Protein AF-A0A3M0L9A2-F1 (afdb_monomer_lite)

Sequence (117 aa):
MEDREAIRGSQYGFNKGKSCLTNPVSFYDEVAPSVDKGRSTDVIHLDFCKAFDMVLYNILLSKLERDGFDGWMRKAKFHTELHLDRSKNFQFLRFKRSRRKEFRPNIPLAHWIY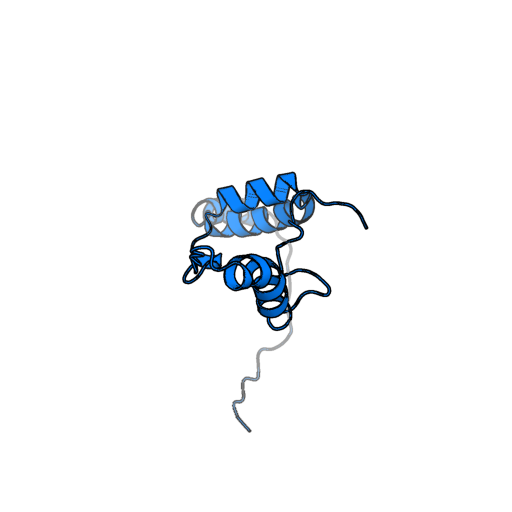NGL

Secondary structure (DSSP, 8-state):
----TTS-TT--TT-TT--TTHHHHHHHHHHHHHHHTT----------TTHHHHS-HHHHHHHHHHTT-HHHHHHHHHHHHHHH-TTTHHHHHHHHTT-------------------

Structure (mmCIF, N/CA/C/O backbone):
data_AF-A0A3M0L9A2-F1
#
_entry.id   AF-A0A3M0L9A2-F1
#
loop_
_atom_site.group_PDB
_atom_site.id
_atom_site.type_symbol
_atom_site.label_atom_id
_atom_site.label_alt_id
_atom_site.label_comp_id
_atom_site.label_asym_id
_atom_site.label_entity_id
_atom_site.label_seq_id
_atom_site.pdbx_PDB_ins_code
_atom_site.Cartn_x
_atom_site.Cartn_y
_atom_site.Cartn_z
_atom_site.occupancy
_atom_site.B_iso_or_equiv
_atom_site.auth_seq_id
_atom_site.auth_comp_id
_atom_site.auth_asym_id
_atom_site.auth_atom_id
_atom_site.pdbx_PDB_model_num
ATOM 1 N N . MET A 1 1 ? 3.288 19.372 -1.949 1.00 42.12 1 MET A N 1
ATOM 2 C CA . MET A 1 1 ? 3.560 18.015 -2.462 1.00 42.12 1 MET A CA 1
ATOM 3 C C . MET A 1 1 ? 2.670 17.858 -3.672 1.00 42.12 1 MET A C 1
ATOM 5 O O . MET A 1 1 ? 1.504 18.197 -3.560 1.00 42.12 1 MET A O 1
ATOM 9 N N . GLU A 1 2 ? 3.236 17.516 -4.823 1.00 46.81 2 GLU A N 1
ATOM 10 C CA . GLU A 1 2 ? 2.477 17.374 -6.070 1.00 46.81 2 GLU A CA 1
ATOM 11 C C . GLU A 1 2 ? 1.545 16.165 -5.952 1.00 46.81 2 GLU A C 1
ATOM 13 O O . GLU A 1 2 ? 2.016 15.054 -5.691 1.00 46.81 2 GLU A O 1
ATOM 18 N N . ASP A 1 3 ? 0.241 16.386 -6.120 1.00 48.38 3 ASP A N 1
ATOM 19 C CA . ASP A 1 3 ? -0.756 15.323 -6.228 1.00 48.38 3 ASP A CA 1
ATOM 20 C C . ASP A 1 3 ? -0.497 14.545 -7.520 1.00 48.38 3 ASP A C 1
ATOM 22 O O . ASP A 1 3 ? -0.941 14.903 -8.609 1.00 48.38 3 ASP A O 1
ATOM 26 N N . ARG A 1 4 ? 0.290 13.476 -7.409 1.00 58.16 4 ARG A N 1
ATOM 27 C CA . ARG A 1 4 ? 0.419 12.479 -8.468 1.00 58.16 4 ARG A CA 1
ATOM 28 C C . ARG A 1 4 ? -0.804 11.577 -8.381 1.00 58.16 4 ARG A C 1
ATOM 30 O O . ARG A 1 4 ? -0.901 10.775 -7.455 1.00 58.16 4 ARG A O 1
ATOM 37 N N . GLU A 1 5 ? -1.699 11.675 -9.362 1.00 63.25 5 GLU A N 1
ATOM 38 C CA . GLU A 1 5 ? -2.941 10.884 -9.461 1.00 63.25 5 GLU A CA 1
ATOM 39 C C . GLU A 1 5 ? -2.728 9.356 -9.352 1.00 63.25 5 GLU A C 1
ATOM 41 O O . GLU A 1 5 ? -3.670 8.608 -9.098 1.00 63.25 5 GLU A O 1
ATOM 46 N N . ALA A 1 6 ? -1.490 8.875 -9.512 1.00 71.44 6 ALA A N 1
ATOM 47 C CA . ALA A 1 6 ? -1.130 7.462 -9.464 1.00 71.44 6 ALA A CA 1
ATOM 48 C C . ALA A 1 6 ? -1.230 6.802 -8.069 1.00 71.44 6 ALA A C 1
ATOM 50 O O . ALA A 1 6 ? -1.427 5.588 -8.004 1.00 71.44 6 ALA A O 1
ATOM 51 N N . ILE A 1 7 ? -1.087 7.545 -6.958 1.00 82.06 7 ILE A N 1
ATOM 52 C CA . ILE A 1 7 ? -1.048 6.967 -5.596 1.00 82.06 7 ILE A CA 1
ATOM 53 C C . ILE A 1 7 ? -2.279 7.395 -4.798 1.00 82.06 7 ILE A C 1
ATOM 55 O O . ILE A 1 7 ? -2.430 8.557 -4.428 1.00 82.06 7 ILE A O 1
ATOM 59 N N . ARG A 1 8 ? -3.145 6.432 -4.459 1.00 87.12 8 ARG A N 1
ATOM 60 C CA . ARG A 1 8 ? -4.359 6.711 -3.678 1.00 87.12 8 ARG A CA 1
ATOM 61 C C . ARG A 1 8 ? -4.036 6.933 -2.199 1.00 87.12 8 ARG A C 1
ATOM 63 O O . ARG A 1 8 ? -3.169 6.274 -1.630 1.00 87.12 8 ARG A O 1
ATOM 70 N N . GLY A 1 9 ? -4.817 7.786 -1.533 1.00 87.50 9 GLY A N 1
ATOM 71 C CA . GLY A 1 9 ? -4.701 8.047 -0.093 1.00 87.50 9 GLY A CA 1
ATOM 72 C C . GLY A 1 9 ? -4.829 6.797 0.793 1.00 87.50 9 GLY A C 1
ATOM 73 O O . GLY A 1 9 ? -4.213 6.744 1.849 1.00 87.50 9 GLY A O 1
ATOM 74 N N . SER A 1 10 ? -5.524 5.749 0.352 1.00 88.38 10 SER A N 1
ATOM 75 C CA . SER A 1 10 ? -5.608 4.478 1.090 1.00 88.38 10 SER A CA 1
ATOM 76 C C . SER A 1 10 ? -4.405 3.547 0.867 1.00 88.38 10 SER A C 1
ATOM 78 O O . SER A 1 10 ? -4.360 2.464 1.437 1.00 88.38 10 SER A O 1
ATOM 80 N N . GLN A 1 11 ? -3.448 3.896 -0.003 1.00 90.50 11 GLN A N 1
ATOM 81 C CA . GLN A 1 11 ? -2.273 3.065 -0.261 1.00 90.50 11 GLN A CA 1
ATOM 82 C C . GLN A 1 11 ? -1.214 3.289 0.824 1.00 90.50 11 GLN A C 1
ATOM 84 O O . GLN A 1 11 ? -0.645 4.379 0.940 1.00 90.50 11 GLN A O 1
ATOM 89 N N . TYR A 1 12 ? -0.941 2.232 1.592 1.00 91.75 12 TYR A N 1
ATOM 90 C CA . TYR A 1 12 ? 0.086 2.219 2.637 1.00 91.75 12 TYR A CA 1
ATOM 91 C C . TYR A 1 12 ? 1.439 1.705 2.140 1.00 91.75 12 TYR A C 1
ATOM 93 O O . TYR A 1 12 ? 2.480 2.225 2.537 1.00 91.75 12 TYR A O 1
ATOM 101 N N . GLY A 1 13 ? 1.436 0.712 1.247 1.00 90.44 13 GLY A N 1
ATOM 102 C CA . GLY A 1 13 ? 2.660 0.169 0.661 1.00 90.44 13 GLY A CA 1
ATOM 103 C C . GLY A 1 13 ? 3.372 1.195 -0.220 1.00 90.44 13 GLY A C 1
ATOM 104 O O . GLY A 1 13 ? 2.736 1.855 -1.041 1.00 90.44 13 GLY A O 1
ATOM 105 N N . PHE A 1 14 ? 4.694 1.296 -0.069 1.00 86.19 14 PHE A N 1
ATOM 106 C CA . PHE A 1 14 ? 5.557 2.197 -0.846 1.00 86.19 14 PHE A CA 1
ATOM 107 C C . PHE A 1 14 ? 5.187 3.688 -0.742 1.00 86.19 14 PHE A C 1
ATOM 109 O O . PHE A 1 14 ? 5.507 4.467 -1.637 1.00 86.19 14 PHE A O 1
ATOM 116 N N . ASN A 1 15 ? 4.537 4.101 0.353 1.00 88.31 15 ASN A N 1
ATOM 117 C CA . ASN A 1 15 ? 4.154 5.491 0.587 1.00 88.31 15 ASN A CA 1
ATOM 118 C C . ASN A 1 15 ? 4.879 6.069 1.812 1.00 88.31 15 ASN A C 1
ATOM 120 O O . ASN A 1 15 ? 5.018 5.414 2.846 1.00 88.31 15 ASN A O 1
ATOM 124 N N . LYS A 1 16 ? 5.365 7.309 1.708 1.00 88.00 16 LYS A N 1
ATOM 125 C CA . LYS A 1 16 ? 6.131 7.949 2.783 1.00 88.00 16 LYS A CA 1
ATOM 126 C C . LYS A 1 16 ? 5.220 8.229 3.980 1.00 88.00 16 LYS A C 1
ATOM 128 O O . LYS A 1 16 ? 4.131 8.768 3.825 1.00 88.00 16 LYS A O 1
ATOM 133 N N . GLY A 1 17 ? 5.691 7.900 5.183 1.00 89.62 17 GLY A N 1
ATOM 134 C CA . GLY A 1 17 ? 4.941 8.140 6.423 1.00 89.62 17 GLY A CA 1
ATOM 135 C C . GLY A 1 17 ? 3.805 7.146 6.681 1.00 89.62 17 GLY A C 1
ATOM 136 O O . GLY A 1 17 ? 3.100 7.282 7.675 1.00 89.62 17 GLY A O 1
ATOM 137 N N . LYS A 1 18 ? 3.645 6.128 5.828 1.00 91.81 18 LYS A N 1
ATOM 138 C CA . LYS A 1 18 ? 2.720 5.009 6.024 1.00 91.81 18 LYS A CA 1
ATOM 139 C C . LYS A 1 18 ? 3.511 3.720 6.186 1.00 91.81 18 LYS A C 1
ATOM 141 O O . LYS A 1 18 ? 4.548 3.542 5.553 1.00 91.81 18 LYS A O 1
ATOM 146 N N . SER A 1 19 ? 3.057 2.842 7.073 1.00 91.88 19 SER A N 1
ATOM 147 C CA . SER A 1 19 ? 3.767 1.610 7.408 1.00 91.88 19 SER A CA 1
ATOM 148 C C . SER A 1 19 ? 2.815 0.423 7.470 1.00 91.88 19 SER A C 1
ATOM 150 O O . SER A 1 19 ? 1.597 0.578 7.559 1.00 91.88 19 SER A O 1
ATOM 152 N N . CYS A 1 20 ? 3.380 -0.785 7.472 1.00 88.50 20 CYS A N 1
ATOM 153 C CA . CYS A 1 20 ? 2.605 -2.008 7.673 1.00 88.50 20 CYS A CA 1
ATOM 154 C C . CYS A 1 20 ? 1.905 -2.042 9.040 1.00 88.50 20 CYS A C 1
ATOM 156 O O . CYS A 1 20 ? 0.898 -2.726 9.173 1.00 88.50 20 CYS A O 1
ATOM 158 N N . LEU A 1 21 ? 2.413 -1.302 10.035 1.00 90.38 21 LEU A N 1
ATOM 159 C CA . LEU A 1 21 ? 1.804 -1.199 11.363 1.00 90.38 21 LEU A CA 1
ATOM 160 C C . LEU A 1 21 ? 0.630 -0.218 11.387 1.00 90.38 21 LEU A C 1
ATOM 162 O O . LEU A 1 21 ? -0.371 -0.491 12.037 1.00 90.38 21 LEU A O 1
ATOM 166 N N . THR A 1 22 ? 0.727 0.911 10.678 1.00 93.56 22 THR A N 1
ATOM 167 C CA . THR A 1 22 ? -0.349 1.916 10.668 1.00 93.56 22 THR A CA 1
ATOM 168 C C . THR A 1 22 ? -1.501 1.553 9.733 1.00 93.56 22 THR A C 1
ATOM 170 O O . THR A 1 22 ? -2.605 2.047 9.931 1.00 93.56 22 THR A O 1
ATOM 173 N N . ASN A 1 23 ? -1.274 0.660 8.765 1.00 91.50 23 ASN A N 1
ATOM 174 C CA . ASN A 1 23 ? -2.294 0.160 7.841 1.00 91.50 23 ASN A CA 1
ATOM 175 C C . ASN A 1 23 ? -3.490 -0.537 8.534 1.00 91.50 23 ASN A C 1
ATOM 177 O O . ASN A 1 23 ? -4.627 -0.135 8.290 1.00 91.50 23 ASN A O 1
ATOM 181 N N . PRO A 1 24 ? -3.294 -1.550 9.407 1.00 91.88 24 PRO A N 1
ATOM 182 C CA . PRO A 1 24 ? -4.414 -2.179 10.101 1.00 91.88 24 PRO A CA 1
ATOM 183 C C . PRO A 1 24 ? -5.120 -1.218 11.062 1.00 91.88 24 PRO A C 1
ATOM 185 O O . PRO A 1 24 ? -6.333 -1.303 11.188 1.00 91.88 24 PRO A O 1
ATOM 188 N N . VAL A 1 25 ? -4.402 -0.281 11.695 1.00 94.44 25 VAL A N 1
ATOM 189 C CA . VAL A 1 25 ? -5.013 0.711 12.600 1.00 94.44 25 VAL A CA 1
ATOM 190 C C . VAL A 1 25 ? -6.034 1.566 11.850 1.00 94.44 25 VAL A C 1
ATOM 192 O O . VAL A 1 25 ? -7.202 1.570 12.216 1.00 94.44 25 VAL A O 1
ATOM 195 N N . SER A 1 26 ? -5.637 2.177 10.728 1.00 93.62 26 SER A N 1
ATOM 196 C CA . SER A 1 26 ? -6.565 2.964 9.903 1.00 93.62 26 SER A CA 1
ATOM 197 C C . SER A 1 26 ? -7.723 2.143 9.345 1.00 93.62 26 SER A C 1
ATOM 199 O O . SER A 1 26 ? -8.825 2.654 9.189 1.00 93.62 26 SER A O 1
ATOM 201 N N . PHE A 1 27 ? -7.483 0.866 9.042 1.00 92.62 27 PHE A N 1
ATOM 202 C CA . PHE A 1 27 ? -8.532 -0.024 8.562 1.00 92.62 27 PHE A CA 1
ATOM 203 C C . PHE A 1 27 ? -9.592 -0.273 9.643 1.00 92.62 27 PHE A C 1
ATOM 205 O O . PHE A 1 27 ? -10.787 -0.188 9.365 1.00 92.62 27 PHE A O 1
ATOM 212 N N . TYR A 1 28 ? -9.172 -0.541 10.883 1.00 93.56 28 TYR A N 1
ATOM 213 C CA . TYR A 1 28 ? -10.105 -0.697 11.996 1.00 93.56 28 TYR A CA 1
ATOM 214 C C . TYR A 1 28 ? -10.835 0.602 12.319 1.00 93.56 28 TYR A C 1
ATOM 216 O O . TYR A 1 28 ? -12.029 0.541 12.581 1.00 93.56 28 TYR A O 1
ATOM 224 N N . ASP A 1 29 ? -10.178 1.757 12.230 1.00 94.69 29 ASP A N 1
ATOM 225 C CA . ASP A 1 29 ? -10.839 3.052 12.425 1.00 94.69 29 ASP A CA 1
ATOM 226 C C . ASP A 1 29 ? -11.967 3.285 11.398 1.00 94.69 29 ASP A C 1
ATOM 228 O O . ASP A 1 29 ? -13.012 3.845 11.734 1.00 94.69 29 ASP A O 1
ATOM 232 N N . GLU A 1 30 ? -11.798 2.816 10.155 1.00 93.12 30 GLU A N 1
ATOM 233 C CA . GLU A 1 30 ? -12.833 2.886 9.113 1.00 93.12 30 GLU A CA 1
ATOM 234 C C . GLU A 1 30 ? -13.974 1.877 9.334 1.00 93.12 30 GLU A C 1
ATOM 236 O O . GLU A 1 30 ? -15.141 2.183 9.074 1.00 93.12 30 GLU A O 1
ATOM 241 N N . VAL A 1 31 ? -13.657 0.672 9.815 1.00 94.75 31 VAL A N 1
ATOM 242 C CA . VAL A 1 31 ? -14.618 -0.436 9.955 1.00 94.75 31 VAL A CA 1
ATOM 243 C C . VAL A 1 31 ? -15.378 -0.405 11.287 1.00 94.75 31 VAL A C 1
ATOM 245 O O . VAL A 1 31 ? -16.567 -0.743 11.320 1.00 94.75 31 VAL A O 1
ATOM 248 N N . ALA A 1 32 ? -14.740 0.032 12.374 1.00 95.81 32 ALA A N 1
ATOM 249 C CA . ALA A 1 32 ? -15.285 0.006 13.732 1.00 95.81 32 ALA A CA 1
ATOM 250 C C . ALA A 1 32 ? -16.664 0.679 13.853 1.00 95.81 32 ALA A C 1
ATOM 252 O O . ALA A 1 32 ? -17.574 0.035 14.372 1.00 95.81 32 ALA A O 1
ATOM 253 N N . PRO A 1 33 ? -16.927 1.869 13.271 1.00 96.50 33 PRO A N 1
ATOM 254 C CA . PRO A 1 33 ? -18.243 2.499 13.384 1.00 96.50 33 PRO A CA 1
ATOM 255 C C . PRO A 1 33 ? -19.385 1.691 12.753 1.00 96.50 33 PRO A C 1
ATOM 257 O O . PRO A 1 33 ? -20.550 1.884 13.109 1.00 96.50 33 PRO A O 1
ATOM 260 N N . SER A 1 34 ? -19.087 0.839 11.765 1.00 95.31 34 SER A N 1
ATOM 261 C CA . SER A 1 34 ? -20.068 -0.061 11.149 1.00 95.31 34 SER A CA 1
ATOM 262 C C . SER A 1 34 ? -20.368 -1.242 12.071 1.00 95.31 34 SER A C 1
ATOM 264 O O . SER A 1 34 ? -21.536 -1.555 12.319 1.00 95.31 34 SER A O 1
ATOM 266 N N . VAL A 1 35 ? -19.309 -1.833 12.630 1.00 94.81 35 VAL A N 1
ATOM 267 C CA . VAL A 1 35 ? -19.379 -2.952 13.576 1.00 94.81 35 VAL A CA 1
ATOM 268 C C . VAL A 1 35 ? -20.109 -2.541 14.856 1.00 94.81 35 VAL A C 1
ATOM 270 O O . VAL A 1 35 ? -21.034 -3.233 15.272 1.00 94.81 35 VAL A O 1
ATOM 273 N N . ASP A 1 36 ? -19.794 -1.370 15.412 1.00 96.31 36 ASP A N 1
ATOM 274 C CA . ASP A 1 36 ? -20.425 -0.830 16.625 1.00 96.31 36 ASP A CA 1
ATOM 275 C C . ASP A 1 36 ? -21.933 -0.599 16.454 1.00 96.31 36 ASP A C 1
ATOM 277 O O . ASP A 1 36 ? -22.711 -0.709 17.399 1.00 96.31 36 ASP A O 1
ATOM 281 N N . LYS A 1 3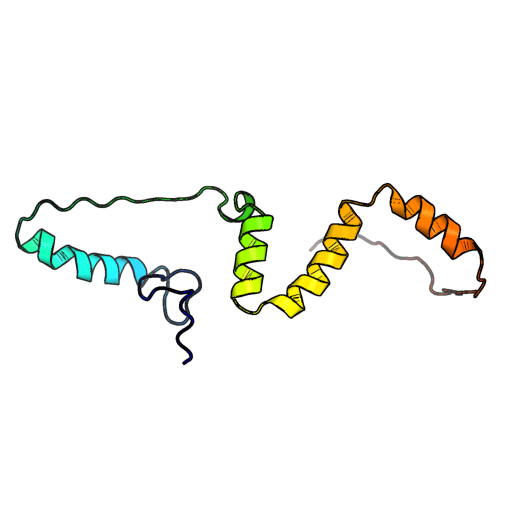7 ? -22.373 -0.304 15.225 1.00 97.06 37 LYS A N 1
ATOM 282 C CA . LYS A 1 37 ? -23.793 -0.147 14.871 1.00 97.06 37 LYS A CA 1
ATOM 283 C C . LYS A 1 37 ? -24.493 -1.479 14.587 1.00 97.06 37 LYS A C 1
ATOM 285 O O . LYS A 1 37 ? -25.642 -1.467 14.149 1.00 97.06 37 LYS A O 1
ATOM 290 N N . GLY A 1 38 ? -23.811 -2.608 14.779 1.00 95.94 38 GLY A N 1
ATOM 291 C CA . GLY A 1 38 ? -24.336 -3.947 14.518 1.00 95.94 38 GLY A CA 1
ATOM 292 C C . GLY A 1 38 ? -24.599 -4.231 13.037 1.00 95.94 38 GLY A C 1
ATOM 293 O O . GLY A 1 38 ? -25.41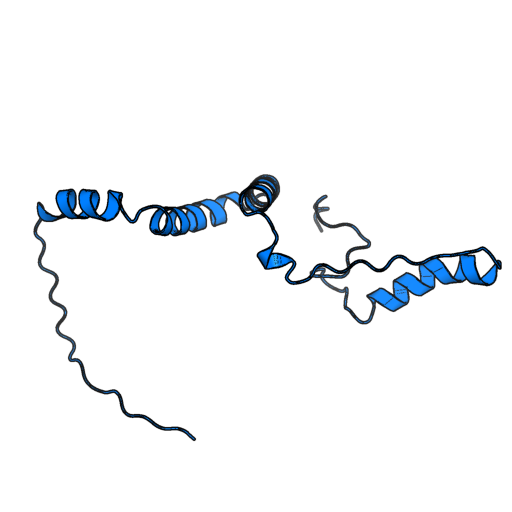9 -5.090 12.716 1.00 95.94 38 GLY A O 1
ATOM 294 N N . ARG A 1 39 ? -23.961 -3.497 12.113 1.00 96.38 39 ARG A N 1
ATOM 295 C CA . ARG A 1 39 ? -24.125 -3.723 10.671 1.00 96.38 39 ARG A CA 1
ATOM 296 C C . ARG A 1 39 ? -23.258 -4.896 10.225 1.00 96.38 39 ARG A C 1
ATOM 298 O O . ARG A 1 39 ? -22.070 -4.941 10.545 1.00 96.38 39 ARG A O 1
ATOM 305 N N . SER A 1 40 ? -23.830 -5.794 9.420 1.00 95.00 40 SER A N 1
ATOM 306 C CA . SER A 1 40 ? -23.057 -6.843 8.742 1.00 95.00 40 SER A CA 1
ATOM 307 C C . SER A 1 40 ? -21.926 -6.200 7.945 1.00 95.00 40 SER A C 1
ATOM 309 O O . SER A 1 40 ? -22.177 -5.336 7.105 1.00 95.00 40 SER A O 1
ATOM 311 N N . THR A 1 41 ? -20.690 -6.585 8.248 1.00 93.44 41 THR A N 1
ATOM 312 C CA . THR A 1 41 ? -19.489 -6.024 7.635 1.00 93.44 41 THR A CA 1
ATOM 313 C C . THR A 1 41 ? -18.545 -7.168 7.298 1.00 93.44 41 THR A C 1
ATOM 315 O O . THR A 1 41 ? -18.077 -7.861 8.197 1.00 93.44 41 THR A O 1
ATOM 318 N N . ASP A 1 42 ? -18.270 -7.348 6.010 1.00 93.31 42 ASP A N 1
ATOM 319 C CA . ASP A 1 42 ? -17.370 -8.380 5.500 1.00 93.31 42 ASP A CA 1
ATOM 320 C C . ASP A 1 42 ? -16.069 -7.752 4.997 1.00 93.31 42 ASP A C 1
ATOM 322 O O . ASP A 1 42 ? -16.060 -6.653 4.437 1.00 93.31 42 ASP A O 1
ATOM 326 N N . VAL A 1 43 ? -14.957 -8.467 5.176 1.00 91.06 43 VAL A N 1
ATOM 327 C CA . VAL A 1 43 ? -13.623 -8.017 4.765 1.00 91.06 43 VAL A CA 1
ATOM 328 C C . VAL A 1 43 ? -13.051 -8.997 3.753 1.00 91.06 43 VAL A C 1
ATOM 330 O O . VAL A 1 43 ? -12.886 -10.179 4.046 1.00 91.06 43 VAL A O 1
ATOM 333 N N . ILE A 1 44 ? -12.706 -8.501 2.565 1.00 93.00 44 ILE A N 1
ATOM 334 C CA . ILE A 1 44 ? -12.049 -9.297 1.525 1.00 93.00 44 ILE A CA 1
ATOM 335 C C . ILE A 1 44 ? -10.553 -9.000 1.564 1.00 93.00 44 ILE A C 1
ATOM 337 O O . ILE A 1 44 ? -10.124 -7.887 1.257 1.00 93.00 44 ILE A O 1
ATOM 341 N N . HIS A 1 45 ? -9.754 -10.005 1.918 1.00 89.25 45 HIS A N 1
ATOM 342 C CA . HIS A 1 45 ? -8.301 -9.923 1.840 1.00 89.25 45 HIS A CA 1
ATOM 343 C C . HIS A 1 45 ? -7.811 -10.529 0.521 1.00 89.25 45 HIS A C 1
ATOM 345 O O . HIS A 1 45 ? -8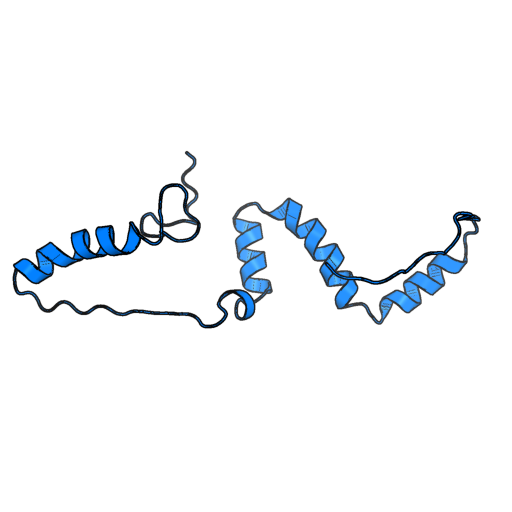.077 -11.695 0.234 1.00 89.25 45 HIS A O 1
ATOM 351 N N . LEU A 1 46 ? -7.116 -9.727 -0.287 1.00 91.38 46 LEU A N 1
ATOM 352 C CA . LEU A 1 46 ? -6.523 -10.147 -1.556 1.00 91.38 46 LEU A CA 1
ATOM 353 C C . LEU A 1 46 ? -5.003 -10.072 -1.445 1.00 91.38 46 LEU A C 1
ATOM 355 O O . LEU A 1 46 ? -4.471 -9.041 -1.035 1.00 91.38 46 LEU A O 1
ATOM 359 N N . ASP A 1 47 ? -4.326 -11.136 -1.865 1.00 89.25 47 ASP A N 1
ATOM 360 C CA . ASP A 1 47 ? -2.871 -11.182 -1.972 1.00 89.25 47 ASP A CA 1
ATOM 361 C C . ASP A 1 47 ? -2.451 -11.733 -3.340 1.00 89.25 47 ASP A C 1
ATOM 363 O O . ASP A 1 47 ? -3.105 -12.614 -3.904 1.00 89.25 47 ASP A O 1
ATOM 367 N N . PHE A 1 48 ? -1.357 -11.199 -3.880 1.00 84.69 48 PHE A N 1
ATOM 368 C CA . PHE A 1 48 ? -0.777 -11.641 -5.143 1.00 84.69 48 PHE A CA 1
ATOM 369 C C . PHE A 1 48 ? 0.550 -12.342 -4.868 1.00 84.69 48 PHE A C 1
ATOM 371 O O . PHE A 1 48 ? 1.566 -11.698 -4.588 1.00 84.69 48 PHE A O 1
ATOM 378 N N . CYS A 1 49 ? 0.577 -13.665 -5.030 1.00 91.12 49 CYS A N 1
ATOM 379 C CA . CYS A 1 49 ? 1.830 -14.406 -4.976 1.00 91.12 49 CYS A CA 1
ATOM 380 C C . CYS A 1 49 ? 2.786 -13.889 -6.057 1.00 91.12 49 CYS A C 1
ATOM 382 O O . CYS A 1 49 ? 2.425 -13.832 -7.229 1.00 91.12 49 CYS A O 1
ATOM 384 N N . LYS A 1 50 ? 4.018 -13.538 -5.668 1.00 87.75 50 LYS A N 1
ATOM 385 C CA . LYS A 1 50 ? 5.049 -13.034 -6.592 1.00 87.75 50 LYS A CA 1
ATOM 386 C C . LYS A 1 50 ? 4.549 -11.881 -7.475 1.00 87.75 50 LYS A C 1
ATOM 388 O O . LYS A 1 50 ? 4.791 -11.865 -8.680 1.00 87.75 50 LYS A O 1
ATOM 393 N N . ALA A 1 51 ? 3.864 -10.907 -6.871 1.00 84.06 51 ALA A N 1
ATOM 394 C CA . ALA A 1 51 ? 3.234 -9.788 -7.572 1.00 84.06 51 ALA A CA 1
ATOM 395 C C . ALA A 1 51 ? 4.121 -9.155 -8.661 1.00 84.06 51 ALA A C 1
ATOM 397 O O . ALA A 1 51 ? 3.633 -8.905 -9.757 1.00 84.06 51 ALA A O 1
ATOM 398 N N . PHE A 1 52 ? 5.419 -8.960 -8.394 1.00 79.44 52 PHE A N 1
ATOM 399 C CA . PHE A 1 52 ? 6.368 -8.376 -9.348 1.00 79.44 52 PHE A CA 1
ATOM 400 C C . PHE A 1 52 ? 6.749 -9.297 -10.517 1.00 79.44 52 PHE A C 1
ATOM 402 O O . PHE A 1 52 ? 6.981 -8.791 -11.611 1.00 79.44 52 PHE A O 1
ATOM 409 N N . ASP A 1 53 ? 6.758 -10.618 -10.323 1.00 84.94 53 ASP A N 1
ATOM 410 C CA . ASP A 1 53 ? 7.069 -11.586 -11.385 1.00 84.94 53 ASP A CA 1
ATOM 411 C C . ASP A 1 53 ? 5.890 -11.750 -12.357 1.00 84.94 53 ASP A C 1
ATOM 413 O O . ASP A 1 53 ? 6.078 -12.080 -13.527 1.00 84.94 53 ASP A O 1
ATOM 417 N N . MET A 1 54 ? 4.662 -11.521 -11.875 1.00 86.94 54 MET A N 1
ATOM 418 C CA . MET A 1 54 ? 3.434 -11.664 -12.662 1.00 86.94 54 MET A CA 1
ATOM 419 C C . MET A 1 54 ? 3.041 -10.399 -13.436 1.00 86.94 54 MET A C 1
ATOM 421 O O . MET A 1 54 ? 2.171 -10.468 -14.308 1.00 86.94 54 MET A O 1
ATOM 425 N N . VAL A 1 55 ? 3.640 -9.236 -13.147 1.00 85.31 55 VAL A N 1
ATOM 426 C CA . VAL A 1 55 ? 3.307 -8.006 -13.879 1.00 85.31 55 VAL A CA 1
ATOM 427 C C . VAL A 1 55 ? 3.794 -8.114 -15.322 1.00 85.31 55 VAL A C 1
ATOM 429 O O . VAL A 1 55 ? 4.991 -8.208 -15.590 1.00 85.31 55 VAL A O 1
ATOM 432 N N . LEU A 1 56 ? 2.867 -8.022 -16.281 1.00 88.19 56 LEU A N 1
ATOM 433 C CA . LEU A 1 56 ? 3.231 -7.991 -17.693 1.00 88.19 56 LEU A CA 1
ATOM 434 C C . LEU A 1 56 ? 4.058 -6.736 -18.004 1.00 88.19 56 LEU A C 1
ATOM 436 O O . LEU A 1 56 ? 3.600 -5.605 -17.823 1.00 88.19 56 LEU A O 1
ATOM 440 N N . TYR A 1 57 ? 5.254 -6.951 -18.549 1.00 84.31 57 TYR A N 1
ATOM 441 C CA . TYR A 1 57 ? 6.240 -5.901 -18.798 1.00 84.31 57 TYR A CA 1
ATOM 442 C C . TYR A 1 57 ? 5.699 -4.740 -19.646 1.00 84.31 57 TYR A C 1
ATOM 444 O O . TYR A 1 57 ? 5.909 -3.581 -19.304 1.00 84.31 57 TYR A O 1
ATOM 452 N N . ASN A 1 58 ? 4.930 -5.030 -20.700 1.00 84.75 58 ASN A N 1
ATOM 453 C CA . ASN A 1 58 ? 4.362 -3.993 -21.570 1.00 84.75 58 ASN A CA 1
ATOM 454 C C . ASN A 1 58 ? 3.405 -3.058 -20.813 1.00 84.75 58 ASN A C 1
ATOM 456 O O . ASN A 1 58 ? 3.448 -1.849 -21.010 1.00 84.75 58 ASN A O 1
ATOM 460 N N . ILE A 1 59 ? 2.583 -3.604 -19.909 1.00 87.31 59 ILE A N 1
ATOM 461 C CA . ILE A 1 59 ? 1.640 -2.814 -19.103 1.00 87.31 59 ILE A CA 1
ATOM 462 C C . ILE A 1 59 ? 2.403 -1.947 -18.102 1.00 87.31 59 ILE A C 1
ATOM 464 O O . ILE A 1 59 ? 2.062 -0.780 -17.910 1.00 87.31 59 ILE A O 1
ATOM 468 N N . LEU A 1 60 ? 3.439 -2.510 -17.474 1.00 84.75 60 LEU A N 1
ATOM 469 C CA . LEU A 1 60 ? 4.287 -1.779 -16.539 1.00 84.75 60 LEU A CA 1
ATOM 470 C C . LEU A 1 60 ? 4.989 -0.605 -17.228 1.00 84.75 60 LEU A C 1
ATOM 472 O O . LEU A 1 60 ? 4.931 0.514 -16.727 1.00 84.75 60 LEU A O 1
ATOM 476 N N . LEU A 1 61 ? 5.600 -0.846 -18.390 1.00 85.06 61 LEU A N 1
ATOM 477 C CA . LEU A 1 61 ? 6.265 0.195 -19.166 1.00 85.06 61 LEU A CA 1
ATOM 478 C C . LEU A 1 61 ? 5.295 1.297 -19.595 1.00 85.06 61 LEU A C 1
ATOM 480 O O . LEU A 1 61 ? 5.582 2.464 -19.364 1.00 85.06 61 LEU A O 1
ATOM 484 N N . SER A 1 62 ? 4.125 0.956 -20.141 1.00 85.50 62 SER A N 1
ATOM 485 C CA . SER A 1 62 ? 3.149 1.973 -20.554 1.00 85.50 62 SER A CA 1
ATOM 486 C C . SER A 1 62 ? 2.650 2.833 -19.389 1.00 85.50 62 SER A C 1
ATOM 488 O O . SER A 1 62 ? 2.367 4.013 -19.583 1.00 85.50 62 SER A O 1
ATOM 490 N N . LYS A 1 63 ? 2.546 2.278 -18.173 1.00 84.75 63 LYS A N 1
ATOM 491 C CA . LYS A 1 63 ? 2.241 3.070 -16.969 1.00 84.75 63 LYS A CA 1
ATOM 492 C C . LYS A 1 63 ? 3.400 3.994 -16.595 1.00 84.75 63 LYS A C 1
ATOM 494 O O . LYS A 1 63 ? 3.181 5.178 -16.382 1.00 84.75 63 LYS A O 1
ATOM 499 N N . LEU A 1 64 ? 4.629 3.479 -16.596 1.00 83.12 64 LEU A N 1
ATOM 500 C CA . LEU A 1 64 ? 5.827 4.260 -16.281 1.00 83.12 64 LEU A CA 1
ATOM 501 C C . LEU A 1 64 ? 6.066 5.414 -17.268 1.00 83.12 64 LEU A C 1
ATOM 503 O O . LEU A 1 64 ? 6.431 6.505 -16.837 1.00 83.12 64 LEU A O 1
ATOM 507 N N . GLU A 1 65 ? 5.837 5.210 -18.570 1.00 84.69 65 GLU A N 1
ATOM 508 C CA . GLU A 1 65 ? 5.928 6.289 -19.569 1.00 84.69 65 GLU A CA 1
ATOM 509 C C . GLU A 1 65 ? 4.921 7.402 -19.280 1.00 84.69 65 GLU A C 1
ATOM 511 O O . GLU A 1 65 ? 5.284 8.577 -19.310 1.00 84.69 65 GLU A O 1
ATOM 516 N N . ARG A 1 66 ? 3.673 7.039 -18.955 1.00 84.56 66 ARG A N 1
ATOM 517 C CA . ARG A 1 66 ? 2.625 8.006 -18.598 1.00 84.56 66 ARG A CA 1
ATOM 518 C C . ARG A 1 66 ? 2.960 8.796 -17.335 1.00 84.56 66 ARG A C 1
ATOM 520 O O . ARG A 1 66 ? 2.637 9.976 -17.273 1.00 84.56 66 ARG A O 1
ATOM 527 N N . ASP A 1 67 ? 3.633 8.164 -16.378 1.00 81.94 67 ASP A N 1
ATOM 528 C CA . ASP A 1 67 ? 4.023 8.776 -15.104 1.00 81.94 67 ASP A CA 1
ATOM 529 C C . ASP A 1 67 ? 5.351 9.564 -15.184 1.00 81.94 67 ASP A C 1
ATOM 531 O O . ASP A 1 67 ? 5.854 10.042 -14.165 1.00 81.94 67 ASP A O 1
ATOM 535 N N . GLY A 1 68 ? 5.934 9.717 -16.382 1.00 80.06 68 GLY A N 1
ATOM 536 C CA . GLY A 1 68 ? 7.117 10.554 -16.614 1.00 80.06 68 GLY A CA 1
ATOM 537 C C . GLY A 1 68 ? 8.464 9.870 -16.353 1.00 80.06 68 GLY A C 1
ATOM 538 O O . GLY A 1 68 ? 9.467 10.548 -16.145 1.00 80.06 68 GLY A O 1
ATOM 539 N N . PHE A 1 69 ? 8.527 8.533 -16.377 1.00 75.94 69 PHE A N 1
ATOM 540 C CA . PHE A 1 69 ? 9.782 7.764 -16.262 1.00 75.94 69 PHE A CA 1
ATOM 541 C C . PHE A 1 69 ? 10.475 7.497 -17.618 1.00 75.94 69 PHE A C 1
ATOM 543 O O . PHE A 1 69 ? 11.303 6.587 -17.754 1.00 75.94 69 PHE A O 1
ATOM 550 N N . ASP A 1 70 ? 10.175 8.309 -18.631 1.00 70.50 70 ASP A N 1
ATOM 551 C CA . ASP A 1 70 ? 10.639 8.192 -20.020 1.00 70.50 70 ASP A CA 1
ATOM 552 C C . ASP A 1 70 ? 12.182 8.146 -20.168 1.00 70.50 70 ASP A C 1
ATOM 554 O O . ASP A 1 70 ? 12.733 7.417 -21.003 1.00 70.50 70 ASP A O 1
ATOM 558 N N . GLY A 1 71 ? 12.911 8.881 -19.322 1.00 64.94 71 GLY A N 1
ATOM 559 C CA . GLY A 1 71 ? 14.375 8.933 -19.324 1.00 64.94 71 GLY A CA 1
ATOM 560 C C . GLY A 1 71 ? 15.042 7.632 -18.863 1.00 64.94 71 GLY A C 1
ATOM 561 O O . GLY A 1 71 ? 16.064 7.223 -19.418 1.00 64.94 71 GLY A O 1
ATOM 562 N N . TRP A 1 72 ? 14.449 6.941 -17.886 1.00 60.62 72 TRP A N 1
ATOM 563 C CA . TRP A 1 72 ? 14.971 5.680 -17.339 1.00 60.62 72 TRP A CA 1
ATOM 564 C C . TRP A 1 72 ? 14.662 4.516 -18.283 1.00 60.62 72 TRP A C 1
ATOM 566 O O . TRP A 1 72 ? 15.473 3.602 -18.459 1.00 60.62 72 TRP A O 1
ATOM 576 N N . MET A 1 73 ? 13.521 4.593 -18.968 1.00 58.09 73 MET A N 1
ATOM 577 C CA . MET A 1 73 ? 13.096 3.597 -19.939 1.00 58.09 73 MET A CA 1
ATOM 578 C C . MET A 1 73 ? 13.964 3.536 -21.193 1.00 58.09 73 MET A C 1
ATOM 580 O O . MET A 1 73 ? 14.212 2.434 -21.681 1.00 58.09 73 MET A O 1
ATOM 584 N N . ARG A 1 74 ? 14.507 4.663 -21.681 1.00 57.22 74 ARG A N 1
ATOM 585 C CA . ARG A 1 74 ? 15.501 4.639 -22.772 1.00 57.22 74 ARG A CA 1
ATOM 586 C C . ARG A 1 74 ? 16.679 3.723 -22.431 1.00 57.22 74 ARG A C 1
ATOM 588 O O . ARG A 1 74 ? 17.067 2.905 -23.257 1.00 57.22 74 ARG A O 1
ATOM 595 N N . LYS A 1 75 ? 17.191 3.794 -21.198 1.00 57.44 75 LYS A N 1
ATOM 596 C CA . LYS A 1 75 ? 18.302 2.958 -20.712 1.00 57.44 75 LYS A CA 1
ATOM 597 C C . LYS A 1 75 ? 17.904 1.491 -20.521 1.00 57.44 75 LYS A C 1
ATOM 599 O O . LYS A 1 75 ? 18.690 0.608 -20.853 1.00 57.44 75 LYS A O 1
ATOM 604 N N . ALA A 1 76 ? 16.690 1.228 -20.033 1.00 55.09 76 ALA A N 1
ATOM 605 C CA . ALA A 1 76 ? 16.170 -0.131 -19.894 1.00 55.09 76 ALA A CA 1
ATOM 606 C C . ALA A 1 76 ? 15.981 -0.814 -21.259 1.00 55.09 76 ALA A C 1
ATOM 608 O O . ALA A 1 76 ? 16.401 -1.954 -21.425 1.00 55.09 76 ALA A O 1
ATOM 609 N N . LYS A 1 77 ? 15.455 -0.092 -22.257 1.00 56.09 77 LYS A N 1
ATOM 610 C CA . LYS A 1 77 ? 15.236 -0.588 -23.624 1.00 56.09 77 LYS A CA 1
ATOM 611 C C . LYS A 1 77 ? 16.536 -1.025 -24.311 1.00 56.09 77 LYS A C 1
ATOM 613 O O . LYS A 1 77 ? 16.552 -2.081 -24.935 1.00 56.09 77 LYS A O 1
ATOM 618 N N . PHE A 1 78 ? 17.646 -0.304 -24.102 1.00 52.56 78 PHE A N 1
ATOM 619 C CA . PHE A 1 78 ? 18.980 -0.742 -24.552 1.00 52.56 78 PHE A CA 1
ATOM 620 C C . PHE A 1 78 ? 19.403 -2.094 -23.948 1.00 52.56 78 PHE A C 1
ATOM 622 O O . PHE A 1 78 ? 20.097 -2.873 -24.599 1.00 52.56 78 PHE A O 1
ATOM 629 N N . HIS A 1 79 ? 18.994 -2.393 -22.712 1.00 48.06 79 HIS A N 1
ATOM 630 C CA . HIS A 1 79 ? 19.341 -3.640 -22.032 1.00 48.06 79 HIS A CA 1
ATOM 631 C C . HIS A 1 79 ? 18.428 -4.811 -22.438 1.00 48.06 79 HIS A C 1
ATOM 633 O O . HIS A 1 79 ? 18.893 -5.944 -22.555 1.00 48.06 79 HIS A O 1
ATOM 639 N N . THR A 1 80 ? 17.142 -4.563 -22.708 1.00 51.78 80 THR A N 1
ATOM 640 C CA . THR A 1 80 ? 16.211 -5.586 -23.224 1.00 51.78 80 THR A CA 1
ATOM 641 C C . THR A 1 80 ? 16.470 -5.917 -24.696 1.00 51.78 80 THR A C 1
ATOM 643 O O . THR A 1 80 ? 16.374 -7.083 -25.083 1.00 51.78 80 THR A O 1
ATOM 646 N N . GLU A 1 81 ? 16.879 -4.937 -25.511 1.00 49.44 81 GLU A N 1
ATOM 647 C CA . GLU A 1 81 ? 17.326 -5.169 -26.893 1.00 49.44 81 GLU A CA 1
ATOM 648 C C . GLU A 1 81 ? 18.554 -6.094 -26.961 1.00 49.44 81 GLU A C 1
ATOM 650 O O . GLU A 1 81 ? 18.639 -6.904 -27.879 1.00 49.44 81 GLU A O 1
ATOM 655 N N . LEU A 1 82 ? 19.444 -6.075 -25.960 1.00 50.00 82 LEU A N 1
ATOM 656 C CA . LEU A 1 82 ? 20.562 -7.027 -25.852 1.00 50.00 82 LEU A CA 1
ATOM 657 C C . LEU A 1 82 ? 20.111 -8.480 -25.603 1.00 50.00 82 LEU A C 1
ATOM 659 O O . LEU A 1 82 ? 20.817 -9.407 -25.996 1.00 50.00 82 LEU A O 1
ATOM 663 N N . HIS A 1 83 ? 18.954 -8.702 -24.969 1.00 47.19 83 HIS A N 1
ATOM 664 C CA . HIS A 1 83 ? 18.470 -10.047 -24.621 1.00 47.19 83 HIS A CA 1
ATOM 665 C C . HIS A 1 83 ? 17.632 -10.703 -25.730 1.00 47.19 83 HIS A C 1
ATOM 667 O O . HIS A 1 83 ? 17.699 -11.919 -25.912 1.00 47.19 83 HIS A O 1
ATOM 673 N N . LEU A 1 84 ? 16.881 -9.913 -26.507 1.00 51.00 84 LEU A N 1
ATOM 674 C CA . LEU A 1 84 ? 16.135 -10.399 -27.680 1.00 51.00 84 LEU A CA 1
ATOM 675 C C . LEU A 1 84 ? 17.019 -10.570 -28.924 1.00 51.00 84 LEU A C 1
ATOM 677 O O . LEU A 1 84 ? 16.584 -11.143 -29.922 1.00 51.00 84 LEU A O 1
ATOM 681 N N . ASP A 1 85 ? 18.272 -10.120 -28.858 1.00 46.22 85 ASP A N 1
ATOM 682 C CA . ASP A 1 85 ? 19.175 -10.076 -29.994 1.00 46.22 85 ASP A CA 1
ATOM 683 C C . ASP A 1 85 ? 20.367 -11.042 -29.909 1.00 46.22 85 ASP A C 1
ATOM 685 O O . ASP A 1 85 ? 21.537 -10.677 -30.055 1.00 46.22 85 ASP A O 1
ATOM 689 N N . ARG A 1 86 ? 20.094 -12.340 -29.747 1.00 48.84 86 ARG A N 1
ATOM 690 C CA . ARG A 1 86 ? 21.123 -13.356 -30.044 1.00 48.84 86 ARG A CA 1
ATOM 691 C C . ARG A 1 86 ? 21.432 -13.474 -31.547 1.00 48.84 86 ARG A C 1
ATOM 693 O O . ARG A 1 86 ? 22.432 -14.092 -31.899 1.00 48.84 86 ARG A O 1
ATOM 700 N N . SER A 1 87 ? 20.631 -12.852 -32.424 1.00 48.81 87 SER A N 1
ATOM 701 C CA . SER A 1 87 ? 20.779 -12.940 -33.886 1.00 48.81 87 SER A CA 1
ATOM 702 C C . SER A 1 87 ? 21.502 -11.751 -34.542 1.00 48.81 87 SER A C 1
ATOM 704 O O . SER A 1 87 ? 22.276 -11.988 -35.470 1.00 48.81 87 SER A O 1
ATOM 706 N N . LYS A 1 88 ? 21.319 -10.490 -34.116 1.00 49.53 88 LYS A N 1
ATOM 707 C CA . LYS A 1 88 ? 22.050 -9.340 -34.700 1.00 49.53 88 LYS A CA 1
ATOM 708 C C . LYS A 1 88 ? 23.415 -9.108 -34.045 1.00 49.53 88 LYS A C 1
ATOM 710 O O . LYS A 1 88 ? 24.254 -8.466 -34.678 1.00 49.53 88 LYS A O 1
ATOM 715 N N . ASN A 1 89 ? 23.733 -9.752 -32.914 1.00 47.09 89 ASN A N 1
ATOM 716 C CA . ASN A 1 89 ? 25.112 -9.844 -32.407 1.00 47.09 89 ASN A CA 1
ATOM 717 C C . ASN A 1 89 ? 26.090 -10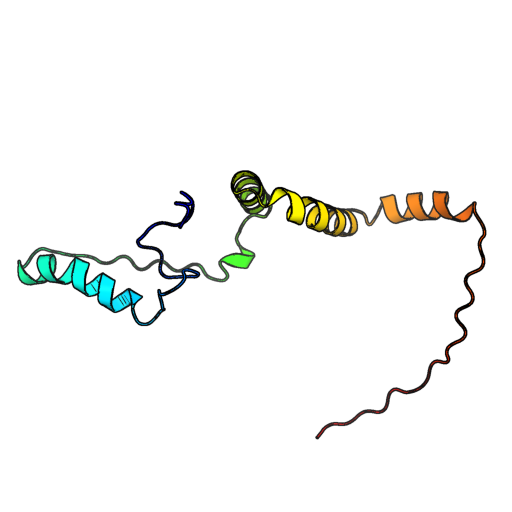.389 -33.470 1.00 47.09 89 ASN A C 1
ATOM 719 O O . ASN A 1 89 ? 27.193 -9.866 -33.619 1.00 47.09 89 ASN A O 1
ATOM 723 N N . PHE A 1 90 ? 25.671 -11.360 -34.292 1.00 46.28 90 PHE A N 1
ATOM 724 C CA . PHE A 1 90 ? 26.497 -11.869 -35.396 1.00 46.28 90 PHE A CA 1
ATOM 725 C C . PHE A 1 90 ? 26.720 -10.841 -36.516 1.00 46.28 90 PHE A C 1
ATOM 727 O O . PHE A 1 90 ? 27.811 -10.782 -37.086 1.00 46.28 90 PHE A O 1
ATOM 734 N N . GLN A 1 91 ? 25.726 -10.003 -36.827 1.00 50.97 91 GLN A N 1
ATOM 735 C CA . GLN A 1 91 ? 25.870 -8.965 -37.854 1.00 50.97 91 GLN A CA 1
ATOM 736 C C . GLN A 1 91 ? 26.675 -7.758 -37.358 1.00 50.97 91 GLN A C 1
ATOM 738 O O . GLN A 1 91 ? 27.526 -7.249 -38.089 1.00 50.97 91 GLN A O 1
ATOM 743 N N . PHE A 1 92 ? 26.486 -7.345 -36.103 1.00 42.22 92 PHE A N 1
ATOM 744 C CA . PHE A 1 92 ? 27.267 -6.270 -35.491 1.00 42.22 92 PHE A CA 1
ATOM 745 C C . PHE A 1 92 ? 28.750 -6.652 -35.365 1.00 42.22 92 PHE A C 1
ATOM 747 O O . PHE A 1 92 ? 29.629 -5.838 -35.660 1.00 42.22 92 PHE A O 1
ATOM 754 N N . LEU A 1 93 ? 29.044 -7.915 -35.028 1.00 45.06 93 LEU A N 1
ATOM 755 C CA . LEU A 1 93 ? 30.410 -8.446 -35.016 1.00 45.06 93 LEU A CA 1
ATOM 756 C C . LEU A 1 93 ? 31.029 -8.481 -36.427 1.00 45.06 93 LEU A C 1
ATOM 758 O O . LEU A 1 93 ? 32.222 -8.213 -36.582 1.00 45.06 93 LEU A O 1
ATOM 762 N N . ARG A 1 94 ? 30.220 -8.738 -37.469 1.00 41.69 94 ARG A N 1
ATOM 763 C CA . ARG A 1 94 ? 30.647 -8.656 -38.879 1.00 41.69 94 ARG A CA 1
ATOM 764 C C . ARG A 1 94 ? 30.983 -7.223 -39.295 1.00 41.69 94 ARG A C 1
ATOM 766 O O . ARG A 1 94 ? 31.983 -7.015 -39.974 1.00 41.69 94 ARG A O 1
ATOM 773 N N . PHE A 1 95 ? 30.199 -6.241 -38.850 1.00 33.62 95 PHE A N 1
ATOM 774 C CA . PHE A 1 95 ? 30.418 -4.830 -39.182 1.00 33.62 95 PHE A CA 1
ATOM 775 C C . PHE A 1 95 ? 31.587 -4.204 -38.397 1.00 33.62 95 PHE A C 1
ATOM 777 O O . PHE A 1 95 ? 32.313 -3.358 -38.920 1.00 33.62 95 PHE A O 1
ATOM 784 N N . LYS A 1 96 ? 31.850 -4.653 -37.161 1.00 43.16 96 LYS A N 1
ATOM 785 C CA . LYS A 1 96 ? 32.946 -4.122 -36.330 1.00 43.16 96 LYS A CA 1
ATOM 786 C C . LYS A 1 96 ? 34.329 -4.721 -36.587 1.00 43.16 96 LYS A C 1
ATOM 788 O O . LYS A 1 96 ? 35.308 -4.180 -36.075 1.00 43.16 96 LYS A O 1
ATOM 793 N N . ARG A 1 97 ? 34.469 -5.760 -37.417 1.00 40.19 97 ARG A N 1
ATOM 794 C CA . ARG A 1 97 ? 35.792 -6.341 -37.724 1.00 40.19 97 ARG A CA 1
ATOM 795 C C . ARG A 1 97 ? 36.633 -5.508 -38.710 1.00 40.19 97 ARG A C 1
ATOM 797 O O . ARG A 1 97 ? 37.798 -5.828 -38.916 1.00 40.19 97 ARG A O 1
ATOM 804 N N . SER A 1 98 ? 36.094 -4.413 -39.265 1.00 47.12 98 SER A N 1
ATOM 805 C CA . SER A 1 98 ? 36.776 -3.575 -40.269 1.00 47.12 98 SER A CA 1
ATOM 806 C C . SER A 1 98 ? 37.197 -2.173 -39.798 1.00 47.12 98 SER A C 1
ATOM 808 O O . SER A 1 98 ? 37.313 -1.268 -40.621 1.00 47.12 98 SER A O 1
ATOM 810 N N . ARG A 1 99 ? 37.481 -1.955 -38.506 1.00 46.06 99 ARG A N 1
ATOM 811 C CA . ARG A 1 99 ? 38.345 -0.832 -38.082 1.00 46.06 99 ARG A CA 1
ATOM 812 C C . ARG A 1 99 ? 39.231 -1.232 -36.902 1.00 46.06 99 ARG A C 1
ATOM 814 O O . ARG A 1 99 ? 38.778 -1.294 -35.764 1.00 46.06 99 ARG A O 1
ATOM 821 N N . ARG A 1 100 ? 40.514 -1.476 -37.201 1.00 43.53 100 ARG A N 1
ATOM 822 C CA . ARG A 1 100 ? 41.615 -1.546 -36.227 1.00 43.53 100 ARG A CA 1
ATOM 823 C C . ARG A 1 100 ? 41.598 -0.302 -35.336 1.00 43.53 100 ARG A C 1
ATOM 825 O O . ARG A 1 100 ? 41.723 0.795 -35.871 1.00 43.53 100 ARG A O 1
ATOM 832 N N . LYS A 1 101 ? 41.593 -0.491 -34.016 1.00 37.50 101 LYS A N 1
ATOM 833 C CA . LYS A 1 101 ? 42.554 0.148 -33.103 1.00 37.50 101 LYS A CA 1
ATOM 834 C C . LYS A 1 101 ? 42.873 -0.834 -31.977 1.00 37.50 101 LYS A C 1
ATOM 836 O O . LYS A 1 101 ? 41.978 -1.405 -31.364 1.00 37.50 101 LYS A O 1
ATOM 841 N N . GLU A 1 102 ? 44.165 -1.063 -31.809 1.00 42.22 102 GLU A N 1
ATOM 842 C CA . GLU A 1 102 ? 44.807 -1.871 -30.775 1.00 42.22 102 GLU A CA 1
ATOM 843 C C . GLU A 1 102 ? 44.384 -1.360 -29.389 1.00 42.22 102 GLU A C 1
ATOM 845 O O . GLU A 1 102 ? 44.573 -0.184 -29.084 1.00 42.22 102 GLU A O 1
ATOM 850 N N . PHE A 1 103 ? 43.817 -2.226 -28.551 1.00 37.94 103 PHE A N 1
ATOM 851 C CA . PHE A 1 103 ? 43.714 -1.975 -27.116 1.00 37.94 103 PHE A CA 1
ATOM 852 C C . PHE A 1 103 ? 44.615 -2.994 -26.427 1.00 37.94 103 PHE A C 1
ATOM 854 O O . PHE A 1 103 ? 44.423 -4.198 -26.588 1.00 37.94 103 PHE A O 1
ATOM 861 N N . ARG A 1 104 ? 45.639 -2.507 -25.724 1.00 45.50 104 ARG A N 1
ATOM 862 C CA . ARG A 1 104 ? 46.571 -3.321 -24.940 1.00 45.50 104 ARG A CA 1
ATOM 863 C C . ARG A 1 104 ? 46.138 -3.269 -23.473 1.00 45.50 104 ARG A C 1
ATOM 865 O O . ARG A 1 104 ? 46.362 -2.236 -22.848 1.00 45.50 104 ARG A O 1
ATOM 872 N N . PRO A 1 105 ? 45.561 -4.331 -22.887 1.00 41.19 105 PRO A N 1
ATOM 873 C CA . PRO A 1 105 ? 45.461 -4.435 -21.446 1.00 41.19 105 PRO A CA 1
ATOM 874 C C . PRO A 1 105 ? 46.647 -5.262 -20.953 1.00 41.19 105 PRO A C 1
ATOM 876 O O . PRO A 1 105 ? 46.686 -6.479 -21.109 1.00 41.19 105 PRO A O 1
ATOM 879 N N . ASN A 1 106 ? 47.633 -4.581 -20.383 1.00 42.53 106 ASN A N 1
ATOM 880 C CA . ASN A 1 106 ? 48.661 -5.222 -19.579 1.00 42.53 106 ASN A CA 1
ATOM 881 C C . ASN A 1 106 ? 48.322 -4.943 -18.110 1.00 42.53 106 ASN A C 1
ATOM 883 O O . ASN A 1 106 ? 48.720 -3.910 -17.584 1.00 42.53 106 ASN A O 1
ATOM 887 N N . ILE A 1 107 ? 47.529 -5.820 -17.484 1.00 47.09 107 ILE A N 1
ATOM 888 C CA . ILE A 1 107 ? 47.402 -5.948 -16.021 1.00 47.09 107 ILE A CA 1
ATOM 889 C C . ILE A 1 107 ? 47.230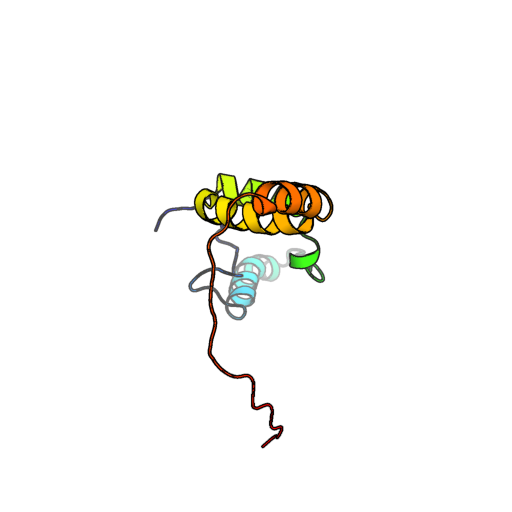 -7.455 -15.725 1.00 47.09 107 ILE A C 1
ATOM 891 O O . ILE A 1 107 ? 46.323 -8.059 -16.304 1.00 47.09 107 ILE A O 1
ATOM 895 N N . PRO A 1 108 ? 48.093 -8.100 -14.911 1.00 41.16 108 PRO A N 1
ATOM 896 C CA . PRO A 1 108 ? 48.147 -9.560 -14.812 1.00 41.16 108 PRO A CA 1
ATOM 897 C C . PRO A 1 108 ? 46.983 -10.177 -14.030 1.00 41.16 108 PRO A C 1
ATOM 899 O O . PRO A 1 108 ? 46.554 -9.669 -12.997 1.00 41.16 108 PRO A O 1
ATOM 902 N N . LEU A 1 109 ? 46.550 -11.343 -14.510 1.00 41.78 109 LEU A N 1
ATOM 903 C CA . LEU A 1 109 ? 45.701 -12.303 -13.811 1.00 41.78 109 LEU A CA 1
ATOM 904 C C . LEU A 1 109 ? 46.520 -13.068 -12.759 1.00 41.78 109 LEU A C 1
ATOM 906 O O . LEU A 1 109 ? 47.313 -13.933 -13.111 1.00 41.78 109 LEU A O 1
ATOM 910 N N . ALA A 1 110 ? 46.292 -12.769 -11.485 1.00 43.06 110 ALA A N 1
ATOM 911 C CA . ALA A 1 110 ? 46.378 -13.672 -10.331 1.00 43.06 110 ALA A CA 1
ATOM 912 C C . ALA A 1 110 ? 45.859 -12.837 -9.150 1.00 43.06 110 ALA A C 1
ATOM 914 O O . ALA A 1 110 ? 46.374 -11.758 -8.894 1.00 43.06 110 ALA A O 1
ATOM 915 N N . HIS A 1 111 ? 44.786 -13.192 -8.451 1.00 34.72 111 HIS A N 1
ATOM 916 C CA . HIS A 1 111 ? 44.831 -14.256 -7.461 1.00 34.72 111 HIS A CA 1
ATOM 917 C C . HIS A 1 111 ? 43.398 -14.510 -6.955 1.00 34.72 111 HIS A C 1
ATOM 919 O O . HIS A 1 111 ? 42.778 -13.628 -6.365 1.00 34.72 111 HIS A O 1
ATOM 925 N N . TRP A 1 112 ? 42.873 -15.711 -7.190 1.00 37.66 112 TRP A N 1
ATOM 926 C CA . TRP A 1 112 ? 41.817 -16.285 -6.359 1.00 37.66 112 TRP A CA 1
ATOM 927 C C . TRP A 1 112 ? 42.513 -17.001 -5.202 1.00 37.66 112 TRP A C 1
ATOM 929 O O . TRP A 1 112 ? 43.183 -17.997 -5.457 1.00 37.66 112 TRP A O 1
ATOM 939 N N . ILE A 1 113 ? 42.328 -16.557 -3.957 1.00 44.16 113 ILE A N 1
ATOM 940 C CA . ILE A 1 113 ? 42.418 -17.447 -2.791 1.00 44.16 113 ILE A CA 1
ATOM 941 C C . ILE A 1 113 ? 41.216 -17.171 -1.884 1.00 44.16 113 ILE A C 1
ATOM 943 O O . ILE A 1 113 ? 41.121 -16.141 -1.230 1.00 44.16 113 ILE A O 1
ATOM 947 N N . TYR A 1 114 ? 40.268 -18.099 -1.986 1.00 34.22 114 TYR A N 1
ATOM 948 C CA . TYR A 1 114 ? 39.503 -18.775 -0.937 1.00 34.22 114 TYR A CA 1
ATOM 949 C C . TYR A 1 114 ? 39.615 -18.324 0.541 1.00 34.22 114 TYR A C 1
ATOM 951 O O . TYR A 1 114 ? 40.700 -18.062 1.054 1.00 34.22 114 TYR A O 1
ATOM 959 N N . ASN A 1 115 ? 38.477 -18.531 1.228 1.00 36.22 115 ASN A N 1
ATOM 960 C CA . ASN A 1 115 ? 38.198 -18.575 2.680 1.00 36.22 115 ASN A CA 1
ATOM 961 C C . ASN A 1 115 ? 37.812 -17.216 3.301 1.00 36.22 115 ASN A C 1
ATOM 963 O O . ASN A 1 115 ? 38.557 -16.257 3.196 1.00 36.22 115 ASN A O 1
ATOM 967 N N . GLY A 1 116 ? 36.652 -17.029 3.937 1.00 42.31 116 GLY A N 1
ATOM 968 C CA . GLY A 1 116 ? 35.899 -17.976 4.759 1.00 42.31 116 GLY A CA 1
ATOM 969 C C . GLY A 1 116 ? 36.303 -17.816 6.226 1.00 42.31 116 GLY A C 1
ATOM 970 O O . GLY A 1 116 ? 37.033 -18.666 6.724 1.00 42.31 116 GLY A O 1
ATOM 971 N N . LEU A 1 117 ? 35.869 -16.712 6.851 1.00 37.09 117 LEU A N 1
ATOM 972 C CA . LEU A 1 117 ? 35.650 -16.471 8.288 1.00 37.09 117 LEU A CA 1
ATOM 973 C C . LEU A 1 117 ? 34.913 -15.133 8.452 1.00 37.09 117 LEU A C 1
ATOM 975 O O . LEU A 1 117 ? 35.269 -14.187 7.712 1.00 37.09 117 LEU A O 1
#

Organism: NCBI:txid333673

Foldseek 3Di:
DDPDVPDDPLDQPPDPPHDPVVNVVVVCVVCVVCVVVVHDDDDDDDDDDVVVVPDDPVVVVVVCVVSPVVVVVVVVVVVVCVVVPPPCVVVVVVVPVPDDDDDDDPDDDDDDDDDDD

pLDDT: mean 70.05, std 21.92, range [33.62, 97.06]

Radius of gyration: 26.42 Å; chains: 1; bounding box: 73×37×57 Å